Protein AF-A0AAV9AUK2-F1 (afdb_monomer_lite)

pLDDT: mean 88.88, std 12.56, range [54.16, 98.56]

Foldseek 3Di:
DLVCLVPVPDVVVSVVVVVCCVVQPADDPDPLSRLLSVLVSVQVVCVVVVHDRDDSVCSCVVPNDDPDPPCNPPDPDDPDDPD

Structure (mmCIF, N/CA/C/O backbone):
data_AF-A0AAV9AUK2-F1
#
_entry.id   AF-A0AAV9AUK2-F1
#
loop_
_atom_site.group_PDB
_atom_site.id
_atom_site.type_symbol
_atom_site.label_atom_id
_atom_site.label_alt_id
_atom_site.label_comp_id
_atom_site.label_asym_id
_atom_site.label_entity_id
_atom_site.label_seq_id
_atom_site.pdbx_PDB_ins_code
_atom_site.Cartn_x
_atom_site.Cartn_y
_atom_site.Cartn_z
_atom_site.occupancy
_atom_site.B_iso_or_equiv
_atom_site.auth_seq_id
_atom_site.auth_comp_id
_atom_site.auth_asym_id
_atom_site.auth_atom_id
_atom_site.pdbx_PDB_model_num
ATOM 1 N N . MET A 1 1 ? 8.030 7.479 6.585 1.00 55.88 1 MET A N 1
ATOM 2 C CA . MET A 1 1 ? 7.202 7.612 5.365 1.00 55.88 1 MET A CA 1
ATOM 3 C C . MET A 1 1 ? 5.785 7.128 5.666 1.00 55.88 1 MET A C 1
ATOM 5 O O . MET A 1 1 ? 5.615 5.941 5.876 1.00 55.88 1 MET A O 1
ATOM 9 N N . ALA A 1 2 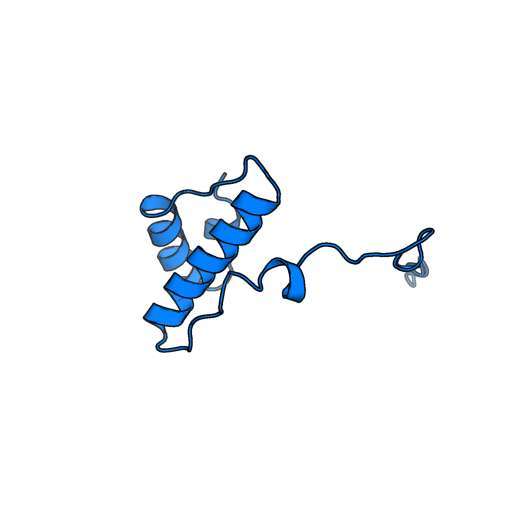? 4.787 8.017 5.773 1.00 79.19 2 ALA A N 1
ATOM 10 C CA . ALA A 1 2 ? 3.383 7.629 6.035 1.00 79.19 2 ALA A CA 1
ATOM 11 C C . ALA A 1 2 ? 2.363 8.591 5.389 1.00 79.19 2 ALA A C 1
ATOM 13 O O . ALA A 1 2 ? 1.221 8.692 5.836 1.00 79.19 2 ALA A O 1
ATOM 14 N N . ILE A 1 3 ? 2.783 9.335 4.360 1.00 91.19 3 ILE A N 1
ATOM 15 C CA . ILE A 1 3 ? 1.997 10.430 3.769 1.00 91.19 3 ILE A CA 1
ATOM 16 C C . ILE A 1 3 ? 0.655 9.917 3.236 1.00 91.19 3 ILE A C 1
ATOM 18 O O . ILE A 1 3 ? -0.381 10.517 3.512 1.00 91.19 3 ILE A O 1
ATOM 22 N N . LEU A 1 4 ? 0.658 8.759 2.568 1.00 87.12 4 LEU A N 1
ATOM 23 C CA . LEU A 1 4 ? -0.551 8.173 1.992 1.00 87.12 4 LEU A CA 1
ATOM 24 C C . LEU A 1 4 ? -1.634 7.914 3.052 1.00 87.12 4 LEU A C 1
ATOM 26 O O . LEU A 1 4 ? -2.788 8.251 2.832 1.00 87.12 4 LEU A O 1
ATOM 30 N N . SER A 1 5 ? -1.260 7.439 4.244 1.00 90.19 5 SER A N 1
ATOM 31 C CA . SER A 1 5 ? -2.199 7.217 5.360 1.00 90.19 5 SER A CA 1
ATOM 32 C C . SER A 1 5 ? -2.786 8.497 5.971 1.00 90.19 5 SER A C 1
ATOM 34 O O . SER A 1 5 ? -3.710 8.427 6.776 1.00 90.19 5 SER A O 1
ATOM 36 N N . ARG A 1 6 ? -2.244 9.673 5.630 1.00 91.25 6 ARG A N 1
ATOM 37 C CA . ARG A 1 6 ? -2.729 10.979 6.107 1.00 91.25 6 ARG A CA 1
ATOM 38 C C . ARG A 1 6 ? -3.554 11.714 5.058 1.00 91.25 6 ARG A C 1
ATOM 40 O O . ARG A 1 6 ? -4.468 12.436 5.429 1.00 91.25 6 ARG A O 1
ATOM 47 N N . LEU A 1 7 ? -3.208 11.546 3.782 1.00 94.25 7 LEU A N 1
ATOM 48 C CA . LEU A 1 7 ? -3.861 12.227 2.661 1.00 94.25 7 LEU A CA 1
ATOM 49 C C . LEU A 1 7 ? -5.007 11.425 2.044 1.00 94.25 7 LEU A C 1
ATOM 51 O O . LEU A 1 7 ? -5.711 11.946 1.185 1.00 94.25 7 LEU A O 1
ATOM 55 N N . TYR A 1 8 ? -5.189 10.166 2.448 1.00 93.81 8 TYR A N 1
ATOM 56 C CA . TYR A 1 8 ? -6.288 9.362 1.939 1.00 93.81 8 TYR A CA 1
ATOM 57 C C . TYR A 1 8 ? -7.630 10.024 2.312 1.00 93.81 8 TYR A C 1
ATOM 59 O O . TYR A 1 8 ? -7.903 10.195 3.501 1.00 93.81 8 TYR A O 1
ATOM 67 N N . PRO A 1 9 ? -8.466 10.419 1.331 1.00 96.44 9 PRO A N 1
ATOM 68 C CA . PRO A 1 9 ? -9.621 11.289 1.580 1.00 96.44 9 PRO A CA 1
ATOM 69 C C . PRO A 1 9 ? -10.737 10.597 2.375 1.00 96.44 9 PRO A C 1
ATOM 71 O O . PRO A 1 9 ? -11.526 11.254 3.048 1.00 96.44 9 PRO A O 1
ATOM 74 N N . CYS A 1 10 ? -10.795 9.263 2.333 1.00 96.81 10 CYS A N 1
ATOM 75 C CA . CYS A 1 10 ? -11.676 8.471 3.184 1.00 96.81 10 CYS A CA 1
ATOM 76 C C . CYS A 1 10 ? -11.069 8.332 4.587 1.00 96.81 10 CYS A C 1
ATOM 78 O O . CYS A 1 10 ? -10.082 7.614 4.758 1.00 96.81 10 CYS A O 1
ATOM 80 N N . LYS A 1 11 ? -11.689 8.964 5.593 1.00 94.56 11 LYS A N 1
ATOM 81 C CA . LYS A 1 11 ? -11.230 8.937 6.991 1.00 94.56 11 LYS A CA 1
ATOM 82 C C . LYS A 1 11 ? -11.085 7.517 7.551 1.00 94.56 11 LYS A C 1
ATOM 84 O O . LYS A 1 11 ? -10.010 7.174 8.032 1.00 94.56 11 LYS A O 1
ATOM 89 N N . ASP A 1 12 ? -12.130 6.696 7.464 1.00 95.44 12 ASP A N 1
ATOM 90 C CA . ASP A 1 12 ? -12.117 5.348 8.054 1.00 95.44 12 ASP A CA 1
ATOM 91 C C . ASP A 1 12 ? -11.084 4.446 7.372 1.00 95.44 12 ASP A C 1
ATOM 93 O O . ASP A 1 12 ? -10.350 3.706 8.026 1.00 95.44 12 ASP A O 1
ATOM 97 N N . CYS A 1 13 ? -10.960 4.571 6.049 1.00 95.81 13 CYS A N 1
ATOM 98 C CA . CYS A 1 13 ? -9.947 3.875 5.268 1.00 95.81 13 CYS A CA 1
ATOM 99 C C . CYS A 1 13 ? -8.528 4.313 5.675 1.00 95.81 13 CYS A C 1
ATOM 101 O O . CYS A 1 13 ? -7.639 3.477 5.824 1.00 95.81 13 CYS A O 1
ATOM 103 N N . ALA A 1 14 ? -8.313 5.617 5.879 1.00 96.12 14 ALA A N 1
ATOM 104 C CA . ALA A 1 14 ? -7.036 6.180 6.307 1.00 96.12 14 ALA A CA 1
ATOM 105 C C . ALA A 1 14 ? -6.640 5.692 7.706 1.00 96.12 14 ALA A C 1
ATOM 107 O O . ALA A 1 14 ? -5.498 5.289 7.924 1.00 96.12 14 ALA A O 1
ATOM 108 N N . ASP A 1 15 ? -7.586 5.710 8.647 1.00 95.38 15 ASP A N 1
ATOM 109 C CA . ASP A 1 15 ? -7.367 5.264 10.022 1.00 95.38 15 ASP A CA 1
ATOM 110 C C . ASP A 1 15 ? -7.088 3.755 10.070 1.00 95.38 15 ASP A C 1
ATOM 112 O O . ASP A 1 15 ? -6.119 3.338 10.706 1.00 95.38 15 ASP A O 1
ATOM 116 N N . ASN A 1 16 ? -7.822 2.942 9.301 1.00 95.81 16 ASN A N 1
ATOM 117 C CA . ASN A 1 16 ? -7.510 1.520 9.154 1.00 95.81 16 ASN A CA 1
ATOM 118 C C . ASN A 1 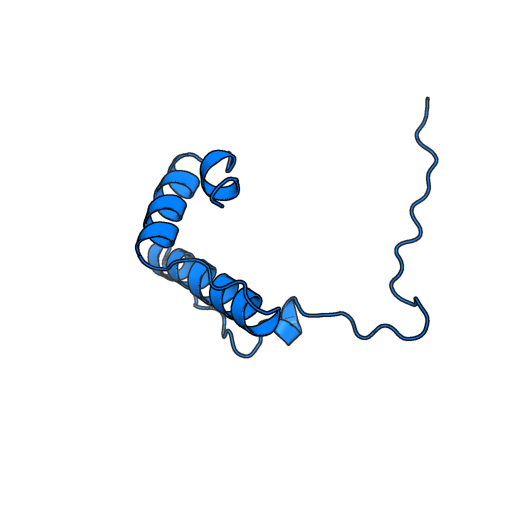16 ? -6.118 1.293 8.540 1.00 95.81 16 ASN A C 1
ATOM 120 O O . ASN A 1 16 ? -5.345 0.478 9.042 1.00 95.81 16 ASN A O 1
ATOM 124 N N . PHE A 1 17 ? -5.755 2.057 7.506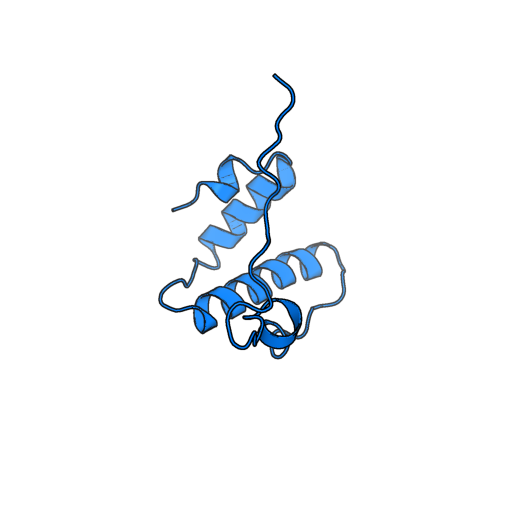 1.00 95.94 17 PHE A N 1
ATOM 125 C CA . PHE A 1 17 ? -4.444 1.934 6.875 1.00 95.94 17 PHE A CA 1
ATOM 126 C C . PHE A 1 17 ? -3.299 2.308 7.828 1.00 95.94 17 PHE A C 1
ATOM 128 O O . PHE A 1 17 ? -2.254 1.660 7.800 1.00 95.94 17 PHE A O 1
ATOM 135 N N . LYS A 1 18 ? -3.484 3.279 8.735 1.00 95.69 18 LYS A N 1
ATOM 136 C CA . LYS A 1 18 ? -2.501 3.567 9.800 1.00 95.69 18 LYS A CA 1
ATOM 137 C C . LYS A 1 18 ? -2.269 2.357 10.706 1.00 95.69 18 LYS A C 1
ATOM 139 O O . LYS A 1 18 ? -1.121 2.090 11.053 1.00 95.69 18 LYS A O 1
ATOM 144 N N . GLU A 1 19 ? -3.319 1.625 11.076 1.00 95.50 19 GLU A N 1
ATOM 145 C CA . GLU A 1 19 ? -3.187 0.417 11.905 1.00 95.50 19 GLU A CA 1
ATOM 146 C C . GLU A 1 19 ? -2.508 -0.734 11.152 1.00 95.50 19 GLU A C 1
ATOM 148 O O . GLU A 1 19 ? -1.650 -1.423 11.715 1.00 95.50 19 GLU A O 1
ATOM 153 N N . ILE A 1 20 ? -2.804 -0.888 9.857 1.00 95.56 20 ILE A N 1
ATOM 154 C CA . ILE A 1 20 ? -2.077 -1.825 8.991 1.00 95.56 20 ILE A CA 1
ATOM 155 C C . ILE A 1 20 ? -0.589 -1.469 8.974 1.00 95.56 20 ILE A C 1
ATOM 157 O O . ILE A 1 20 ? 0.241 -2.336 9.209 1.00 95.56 20 ILE A O 1
ATOM 161 N N . LEU A 1 21 ? -0.226 -0.198 8.787 1.00 95.44 21 LEU A N 1
ATOM 162 C CA . LEU A 1 21 ? 1.180 0.222 8.746 1.00 95.44 21 LEU A CA 1
ATOM 163 C C . LEU A 1 21 ? 1.932 0.003 10.069 1.00 95.44 21 LEU A C 1
ATOM 165 O O . LEU A 1 21 ? 3.144 -0.205 10.044 1.00 95.44 21 LEU A O 1
ATOM 169 N N . LYS A 1 22 ? 1.242 0.053 11.217 1.00 94.56 22 LYS A N 1
ATOM 170 C CA . LYS A 1 22 ? 1.843 -0.246 12.530 1.00 94.56 22 LYS A CA 1
ATOM 171 C C . LYS A 1 22 ? 2.126 -1.735 12.715 1.00 94.56 22 LYS A C 1
ATOM 173 O O . LYS A 1 22 ? 3.141 -2.091 13.304 1.00 94.56 22 LYS A O 1
ATOM 178 N N . THR A 1 23 ? 1.214 -2.590 12.258 1.00 94.38 23 THR A N 1
ATOM 179 C CA . THR A 1 23 ? 1.285 -4.049 12.455 1.00 94.38 23 THR A CA 1
ATOM 180 C C . THR A 1 23 ? 2.045 -4.762 11.339 1.00 94.38 23 THR A C 1
ATOM 182 O O . THR A 1 23 ? 2.648 -5.807 11.569 1.00 94.38 23 THR A O 1
ATOM 185 N N . TYR A 1 24 ? 2.047 -4.182 10.143 1.00 94.31 24 TYR A N 1
ATOM 186 C CA . TYR A 1 24 ? 2.639 -4.729 8.932 1.00 94.31 24 TYR A CA 1
ATOM 187 C C . TYR A 1 24 ? 3.444 -3.637 8.197 1.00 94.31 24 TYR A C 1
ATOM 189 O O . TYR A 1 24 ? 2.969 -3.042 7.221 1.00 94.31 24 TYR A O 1
ATOM 197 N N . PRO A 1 25 ? 4.658 -3.314 8.685 1.00 94.56 25 PRO A N 1
ATOM 198 C CA . PRO A 1 25 ? 5.451 -2.199 8.177 1.00 94.56 25 PRO A CA 1
ATOM 199 C C . PRO A 1 25 ? 5.895 -2.412 6.726 1.00 94.56 25 PRO A C 1
ATOM 201 O O . PRO A 1 25 ? 6.189 -3.532 6.303 1.00 94.56 25 PRO A O 1
ATOM 204 N N . VAL A 1 26 ? 5.973 -1.306 5.981 1.00 95.56 26 VAL A N 1
ATOM 205 C CA . VAL A 1 26 ? 6.307 -1.281 4.548 1.00 95.56 26 VAL A CA 1
ATOM 206 C C . VAL A 1 26 ? 7.677 -1.897 4.289 1.00 95.56 26 VAL A C 1
ATOM 208 O O . VAL A 1 26 ? 8.673 -1.438 4.844 1.00 95.56 26 VAL A O 1
ATOM 211 N N . GLN A 1 27 ? 7.723 -2.877 3.387 1.00 96.31 27 GLN A N 1
ATOM 212 C CA . GLN A 1 27 ? 8.961 -3.440 2.848 1.00 96.31 27 GLN A CA 1
ATOM 213 C C . GLN A 1 27 ? 9.221 -2.821 1.472 1.00 96.31 27 GLN A C 1
ATOM 215 O O . GLN A 1 27 ? 8.483 -3.096 0.533 1.00 96.31 27 GLN A O 1
ATOM 220 N N . ALA A 1 28 ? 10.226 -1.951 1.351 1.00 95.12 28 ALA A N 1
ATOM 221 C CA . ALA A 1 28 ? 10.464 -1.164 0.133 1.00 95.12 28 ALA A CA 1
ATOM 222 C C . ALA A 1 28 ? 11.916 -1.207 -0.373 1.00 95.12 28 ALA A C 1
ATOM 224 O O . ALA A 1 28 ? 12.344 -0.294 -1.074 1.00 95.12 28 ALA A O 1
ATOM 225 N N . GLU A 1 29 ? 12.689 -2.240 -0.025 1.00 96.25 29 GLU A N 1
ATOM 226 C CA . GLU A 1 29 ? 14.097 -2.338 -0.451 1.00 96.25 29 GLU A CA 1
ATOM 227 C C . GLU A 1 29 ? 14.244 -2.752 -1.925 1.00 96.25 29 GLU A C 1
ATOM 229 O O . GLU A 1 29 ? 15.263 -2.477 -2.554 1.00 96.25 29 GLU A O 1
ATOM 234 N N . SER A 1 30 ? 13.218 -3.378 -2.509 1.00 96.12 30 SER A N 1
ATOM 235 C CA . SER A 1 30 ? 13.191 -3.772 -3.919 1.00 96.12 30 SER A CA 1
ATOM 236 C C . SER A 1 30 ? 11.779 -3.727 -4.500 1.00 96.12 30 SER A C 1
ATOM 238 O O . SER A 1 30 ? 10.789 -3.792 -3.769 1.00 96.12 30 SER A O 1
ATOM 240 N N . HIS A 1 31 ? 11.684 -3.678 -5.834 1.00 93.44 31 HIS A N 1
ATOM 241 C CA . HIS A 1 31 ? 10.407 -3.776 -6.550 1.00 93.44 31 HIS A CA 1
ATOM 242 C C . HIS A 1 31 ? 9.619 -5.025 -6.134 1.00 93.44 31 HIS A C 1
ATOM 244 O O . HIS A 1 31 ? 8.454 -4.917 -5.780 1.00 93.44 31 HIS A O 1
ATOM 250 N N . ALA A 1 32 ? 10.261 -6.199 -6.122 1.00 95.00 32 ALA A N 1
ATOM 251 C CA . ALA A 1 32 ? 9.598 -7.458 -5.787 1.00 95.00 32 ALA A CA 1
ATOM 252 C C . ALA A 1 32 ? 9.051 -7.465 -4.349 1.00 95.00 32 ALA A C 1
ATOM 254 O O . ALA A 1 32 ? 7.888 -7.808 -4.137 1.00 95.00 32 ALA A O 1
ATOM 255 N N . GLN A 1 33 ? 9.854 -7.035 -3.365 1.00 96.94 33 GLN A N 1
ATOM 256 C CA . GLN A 1 33 ? 9.401 -6.958 -1.970 1.00 96.94 33 GLN A CA 1
ATOM 257 C C . GLN A 1 33 ? 8.263 -5.951 -1.800 1.00 96.94 33 GLN A C 1
ATOM 259 O O . GLN A 1 33 ? 7.295 -6.245 -1.100 1.00 96.94 33 GLN A O 1
ATOM 264 N N . PHE A 1 34 ? 8.349 -4.791 -2.458 1.00 96.44 34 PHE A N 1
ATOM 265 C CA . PHE A 1 34 ? 7.314 -3.769 -2.357 1.00 96.44 34 PHE A CA 1
ATOM 266 C C . PHE A 1 34 ? 6.004 -4.195 -3.019 1.00 96.44 34 PHE A C 1
ATOM 268 O O . PHE A 1 34 ? 4.946 -4.050 -2.409 1.00 96.44 34 PHE A O 1
ATOM 275 N N . SER A 1 35 ? 6.059 -4.777 -4.219 1.00 97.06 35 SER A N 1
ATOM 276 C CA . SER A 1 35 ? 4.881 -5.313 -4.911 1.00 97.06 35 SER A CA 1
ATOM 277 C C . SER A 1 35 ? 4.192 -6.395 -4.083 1.00 97.06 35 SER A C 1
ATOM 279 O O . SER A 1 35 ? 2.968 -6.376 -3.932 1.00 97.06 35 SER A O 1
ATOM 281 N N . GLN A 1 36 ? 4.974 -7.300 -3.488 1.00 97.81 36 GLN A N 1
ATOM 282 C CA . GLN A 1 36 ? 4.448 -8.350 -2.622 1.00 97.81 36 GLN A CA 1
ATOM 283 C C . GLN A 1 36 ? 3.800 -7.766 -1.359 1.00 97.81 36 GLN A C 1
ATOM 285 O O . GLN A 1 36 ? 2.639 -8.063 -1.078 1.00 97.81 36 GLN A O 1
ATOM 290 N N . TRP A 1 37 ? 4.493 -6.861 -0.660 1.00 97.62 37 TRP A N 1
ATOM 291 C CA . TRP A 1 37 ? 3.957 -6.179 0.520 1.00 97.62 37 TRP A CA 1
ATOM 292 C C . TRP A 1 37 ? 2.651 -5.436 0.213 1.00 97.62 37 TRP A C 1
ATOM 294 O O . TRP A 1 37 ? 1.689 -5.525 0.975 1.00 97.62 37 TRP A O 1
ATOM 304 N N . LEU A 1 38 ? 2.594 -4.730 -0.920 1.00 97.00 38 LEU A N 1
ATOM 305 C CA . LEU A 1 38 ? 1.410 -3.984 -1.335 1.00 97.00 38 LEU A CA 1
ATOM 306 C C . LEU A 1 38 ? 0.229 -4.926 -1.607 1.00 97.00 38 LEU A C 1
ATOM 308 O O . LEU A 1 38 ? -0.902 -4.621 -1.223 1.00 97.00 38 LEU A O 1
ATOM 312 N N . CYS A 1 39 ? 0.488 -6.079 -2.231 1.00 98.38 39 CYS A N 1
ATOM 313 C CA . CYS A 1 39 ? -0.523 -7.111 -2.447 1.00 98.38 39 CYS A CA 1
ATOM 314 C C . CYS A 1 39 ? -1.060 -7.674 -1.125 1.00 98.38 39 CYS A C 1
ATOM 316 O O . CYS A 1 39 ? -2.277 -7.751 -0.931 1.00 98.38 39 CYS A O 1
ATOM 318 N N . ASP A 1 40 ? -0.168 -8.012 -0.194 1.00 98.00 40 ASP A N 1
ATOM 319 C CA . ASP A 1 40 ? -0.546 -8.547 1.113 1.00 98.00 40 ASP A CA 1
ATOM 320 C C . ASP A 1 40 ? -1.345 -7.518 1.924 1.00 98.00 40 ASP A C 1
ATOM 322 O O . ASP A 1 40 ? -2.412 -7.839 2.454 1.00 98.00 40 ASP A O 1
ATOM 326 N N . ALA A 1 41 ? -0.916 -6.252 1.928 1.00 97.56 41 ALA A N 1
ATOM 327 C CA . ALA A 1 41 ? -1.648 -5.153 2.555 1.00 97.56 41 ALA A CA 1
ATOM 328 C C . ALA A 1 41 ? -3.048 -4.956 1.943 1.00 97.56 41 ALA A C 1
ATOM 330 O O . ALA A 1 41 ? -4.027 -4.782 2.674 1.00 97.56 41 ALA A O 1
ATOM 331 N N . HIS A 1 42 ? -3.180 -5.053 0.615 1.00 98.00 42 HIS A N 1
ATOM 332 C CA . HIS A 1 42 ? -4.484 -5.024 -0.056 1.00 98.00 42 HIS A CA 1
ATOM 333 C C . HIS A 1 42 ? -5.360 -6.202 0.397 1.00 98.00 42 HIS A C 1
ATOM 335 O O . HIS A 1 42 ? -6.549 -6.037 0.671 1.00 98.00 42 HIS A O 1
ATOM 341 N N . ASN A 1 43 ? -4.778 -7.393 0.550 1.00 98.56 43 ASN A N 1
ATOM 342 C CA . ASN A 1 43 ? -5.503 -8.576 1.005 1.00 98.56 43 ASN A CA 1
ATOM 343 C C . ASN A 1 43 ? -5.940 -8.522 2.474 1.00 98.56 43 ASN A C 1
ATOM 345 O O . ASN A 1 43 ? -6.964 -9.124 2.813 1.00 98.56 43 ASN A O 1
ATOM 349 N N . ILE A 1 44 ? -5.238 -7.778 3.334 1.00 98.06 44 ILE A N 1
ATOM 350 C CA . ILE A 1 44 ? -5.712 -7.470 4.694 1.00 98.06 44 ILE A CA 1
ATOM 351 C C . ILE A 1 44 ? -7.042 -6.705 4.621 1.00 98.06 44 ILE A C 1
ATOM 353 O O . ILE A 1 44 ? -8.002 -7.079 5.299 1.00 98.06 44 ILE A O 1
ATOM 357 N N . VAL A 1 45 ? -7.136 -5.701 3.742 1.00 97.69 45 VAL A N 1
ATOM 358 C CA . VAL A 1 45 ? -8.379 -4.943 3.510 1.00 97.69 45 VAL A CA 1
ATOM 359 C C . VAL A 1 45 ? -9.452 -5.808 2.839 1.00 97.69 45 VAL A C 1
ATOM 361 O O . VAL A 1 45 ? -10.615 -5.766 3.233 1.00 97.69 45 VAL A O 1
ATOM 364 N N . ASN A 1 46 ? -9.094 -6.655 1.866 1.00 98.50 46 ASN A N 1
ATOM 365 C CA . ASN A 1 46 ? -10.062 -7.580 1.262 1.00 98.50 46 ASN A CA 1
ATOM 366 C C . ASN A 1 46 ? -10.692 -8.488 2.316 1.00 98.50 46 ASN A C 1
ATOM 368 O O . ASN A 1 46 ? -11.913 -8.623 2.364 1.00 98.50 46 ASN A O 1
ATOM 372 N N . ARG A 1 47 ? -9.871 -9.058 3.203 1.00 97.88 47 ARG A N 1
ATOM 373 C CA . ARG A 1 47 ? -10.345 -9.917 4.289 1.00 97.88 47 ARG A CA 1
ATOM 374 C C . ARG A 1 47 ? -11.285 -9.173 5.237 1.00 97.88 47 ARG A C 1
ATOM 376 O O . ARG A 1 47 ? -12.315 -9.737 5.594 1.00 97.88 47 ARG A O 1
ATOM 383 N N . SER A 1 48 ? -10.964 -7.935 5.625 1.00 96.25 48 SER A N 1
ATOM 384 C CA . SER A 1 48 ? -11.816 -7.155 6.538 1.00 96.25 48 SER A CA 1
ATOM 385 C C . SER A 1 48 ? -13.179 -6.813 5.931 1.00 96.25 48 SER A C 1
ATOM 387 O O . SER A 1 48 ? -14.168 -6.731 6.654 1.00 96.25 48 SER A O 1
ATOM 389 N N . LEU A 1 49 ? -13.245 -6.684 4.604 1.00 97.81 49 LEU A N 1
ATOM 390 C CA . LEU A 1 49 ? -14.472 -6.411 3.854 1.00 97.81 49 LEU A CA 1
ATOM 391 C C . LEU A 1 49 ? -15.176 -7.677 3.328 1.00 97.81 49 LEU A C 1
ATOM 393 O O . LEU A 1 49 ? -16.143 -7.559 2.576 1.00 97.81 49 LEU A O 1
ATOM 397 N N . GLY A 1 50 ? -14.687 -8.880 3.653 1.00 98.12 50 GLY A N 1
ATOM 398 C CA . GLY A 1 50 ? -15.251 -10.141 3.153 1.00 98.12 50 GLY A CA 1
ATOM 399 C C . GLY A 1 50 ? -15.085 -10.357 1.641 1.00 98.12 50 GLY A C 1
ATOM 400 O O . GLY A 1 50 ? -15.858 -11.091 1.027 1.00 98.12 50 GLY A O 1
ATOM 401 N N . LYS A 1 51 ? -14.100 -9.706 1.017 1.00 98.56 51 LYS A N 1
ATOM 402 C CA . LYS A 1 51 ? -13.777 -9.857 -0.406 1.00 98.56 51 LYS A CA 1
ATOM 403 C C . LYS A 1 51 ? -12.839 -11.050 -0.638 1.00 98.56 51 LYS A C 1
ATOM 405 O O . LYS A 1 51 ? -12.033 -11.374 0.239 1.00 98.56 51 LYS A O 1
ATOM 410 N N . PRO A 1 52 ? -12.886 -11.679 -1.829 1.00 98.38 52 PRO A N 1
ATOM 411 C CA . PRO A 1 52 ? -11.910 -12.694 -2.214 1.00 98.38 52 PRO A CA 1
ATOM 412 C C . PRO A 1 52 ? -10.478 -12.162 -2.124 1.00 98.38 52 PRO A C 1
ATOM 414 O O . PRO A 1 52 ? -10.213 -11.003 -2.443 1.00 98.38 52 PRO A O 1
ATOM 417 N 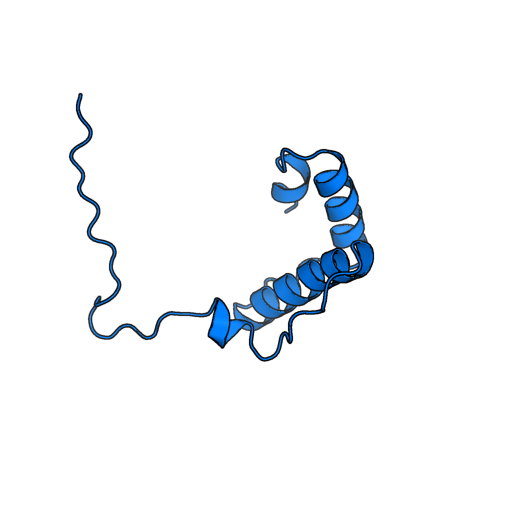N . GLN A 1 53 ? -9.547 -13.020 -1.714 1.00 98.31 53 GLN A N 1
ATOM 418 C CA . GLN A 1 53 ? -8.129 -12.672 -1.687 1.00 98.31 53 GLN A CA 1
ATOM 419 C C . GLN A 1 53 ? -7.544 -12.758 -3.094 1.00 98.31 53 GLN A C 1
ATOM 421 O O . GLN A 1 53 ? -7.810 -13.702 -3.841 1.00 98.31 53 GLN A O 1
ATOM 426 N N . PHE A 1 54 ? -6.723 -11.777 -3.448 1.00 98.38 54 PHE A N 1
ATOM 427 C CA . PHE A 1 54 ? -5.962 -11.800 -4.683 1.00 98.38 54 PHE A CA 1
ATOM 428 C C . PHE A 1 54 ? -4.746 -12.733 -4.531 1.00 98.38 54 PHE A C 1
ATOM 430 O O . PHE A 1 54 ? -4.031 -12.628 -3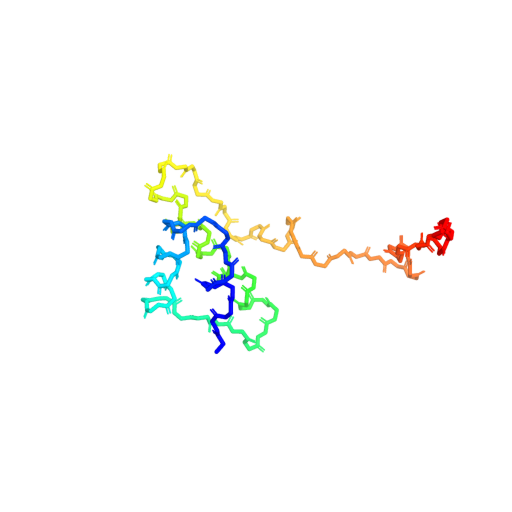.533 1.00 98.38 54 PHE A O 1
ATOM 437 N N . PRO A 1 55 ? -4.464 -13.625 -5.496 1.00 98.00 55 PRO A N 1
ATOM 438 C CA . PRO A 1 55 ? -3.287 -14.489 -5.446 1.00 98.00 55 PRO A CA 1
ATOM 439 C C . PRO A 1 55 ? -2.013 -13.678 -5.721 1.00 98.00 55 PRO A C 1
ATOM 441 O O . PRO A 1 55 ? -1.705 -13.369 -6.874 1.00 98.00 55 PRO A O 1
ATOM 444 N N . CYS A 1 56 ? -1.256 -13.334 -4.676 1.00 97.88 56 CYS A N 1
ATOM 445 C CA . CYS A 1 56 ? -0.099 -12.440 -4.807 1.00 97.88 56 CYS A CA 1
ATOM 446 C C . CYS A 1 56 ? 1.030 -12.972 -5.697 1.00 97.88 56 CYS A C 1
ATOM 448 O O . CYS A 1 56 ? 1.783 -12.173 -6.242 1.00 97.88 56 CYS A O 1
ATOM 450 N N . GLN A 1 57 ? 1.073 -14.278 -5.989 1.00 97.00 57 GLN A N 1
ATOM 451 C CA . GLN A 1 57 ? 1.982 -14.837 -7.001 1.00 97.00 57 GLN A CA 1
ATOM 452 C C . GLN A 1 57 ? 1.750 -14.239 -8.402 1.00 97.00 57 GLN A C 1
ATOM 454 O O . GLN A 1 57 ? 2.599 -14.362 -9.279 1.00 97.00 57 GLN A O 1
ATOM 459 N N . ARG A 1 58 ? 0.592 -13.604 -8.632 1.00 96.31 58 ARG A N 1
ATOM 460 C CA . ARG A 1 58 ? 0.217 -12.954 -9.895 1.00 96.31 58 ARG A CA 1
ATOM 461 C C . ARG A 1 58 ? 0.349 -11.429 -9.851 1.00 96.31 58 ARG A C 1
ATOM 463 O O . ARG A 1 58 ? -0.167 -10.771 -10.754 1.00 96.31 58 ARG A O 1
ATOM 470 N N . VAL A 1 59 ? 0.984 -10.856 -8.823 1.00 96.69 59 VAL A N 1
ATOM 471 C CA . VAL A 1 59 ? 1.082 -9.394 -8.670 1.00 96.69 59 VAL A CA 1
ATOM 472 C C . VAL A 1 59 ? 1.809 -8.749 -9.850 1.00 96.69 59 VAL A C 1
ATOM 474 O O . VAL A 1 59 ? 1.276 -7.811 -10.440 1.00 96.69 59 VAL A O 1
ATOM 477 N N . ASP A 1 60 ? 2.934 -9.319 -10.284 1.00 93.00 60 ASP A N 1
ATOM 478 C CA . ASP A 1 60 ? 3.698 -8.801 -11.423 1.00 93.00 60 ASP A CA 1
ATOM 479 C C . ASP A 1 60 ? 2.967 -9.023 -12.752 1.00 93.00 60 ASP A C 1
ATOM 481 O O . ASP A 1 60 ? 2.936 -8.143 -13.601 1.00 93.00 60 ASP A O 1
ATOM 485 N N . ALA A 1 61 ? 2.270 -10.150 -12.916 1.00 91.12 61 ALA A N 1
ATOM 486 C CA . ALA A 1 61 ? 1.449 -10.371 -14.107 1.00 91.12 61 ALA A CA 1
ATOM 487 C C . ALA A 1 61 ? 0.295 -9.355 -14.227 1.00 91.12 61 ALA A C 1
ATOM 489 O O . ALA A 1 61 ? -0.210 -9.114 -15.321 1.00 91.12 61 ALA A O 1
ATOM 490 N N . ARG A 1 62 ? -0.167 -8.788 -13.103 1.00 94.31 62 ARG A N 1
ATOM 491 C CA . ARG A 1 62 ? -1.290 -7.844 -13.072 1.00 94.31 62 ARG A CA 1
ATOM 492 C C . ARG A 1 62 ? -0.855 -6.378 -13.108 1.00 94.31 62 ARG A C 1
ATOM 494 O O . ARG A 1 62 ? -1.582 -5.574 -13.694 1.00 94.31 62 ARG A O 1
ATOM 501 N N . TRP A 1 63 ? 0.243 -6.040 -12.435 1.00 93.19 63 TRP A N 1
ATOM 502 C CA . TRP A 1 63 ? 0.700 -4.664 -12.187 1.00 93.19 63 TRP A CA 1
ATOM 503 C C . TRP A 1 63 ? 2.211 -4.475 -12.358 1.00 93.19 63 TRP A C 1
ATOM 505 O O . TRP A 1 63 ? 2.725 -3.397 -12.068 1.00 93.19 63 TRP A O 1
ATOM 515 N N . GLY A 1 64 ? 2.930 -5.522 -12.754 1.00 87.12 64 GLY A N 1
ATOM 516 C CA . GLY A 1 64 ? 4.366 -5.475 -12.966 1.00 87.12 64 GLY A CA 1
ATOM 517 C C . GLY A 1 64 ? 4.736 -4.684 -14.213 1.00 87.12 64 GLY A C 1
ATOM 518 O O . GLY A 1 64 ? 3.905 -4.062 -14.877 1.00 87.12 64 GLY A O 1
ATOM 519 N N . LYS A 1 65 ? 6.031 -4.699 -14.515 1.00 80.75 65 LYS A N 1
ATOM 520 C CA . LYS A 1 65 ? 6.588 -3.966 -15.649 1.00 80.75 65 LYS A CA 1
ATOM 521 C C . LYS A 1 65 ? 5.961 -4.452 -16.953 1.00 80.75 65 LYS A C 1
ATOM 523 O O . LYS A 1 65 ? 5.838 -5.653 -17.176 1.00 80.75 65 LYS A O 1
ATOM 528 N N . LEU A 1 66 ? 5.609 -3.507 -17.817 1.00 76.19 66 LEU A N 1
ATOM 529 C CA . LEU A 1 66 ? 5.277 -3.814 -19.200 1.00 76.19 66 LEU A CA 1
ATOM 530 C C . LEU A 1 66 ? 6.581 -4.164 -19.930 1.00 76.19 66 LEU A C 1
ATOM 532 O O . LEU A 1 66 ? 7.547 -3.401 -19.874 1.00 76.19 66 LEU A O 1
ATOM 536 N N . GLU A 1 67 ? 6.627 -5.322 -20.587 1.00 72.69 67 GLU A N 1
ATOM 537 C CA . GLU A 1 67 ? 7.746 -5.680 -21.460 1.00 72.69 67 GLU A CA 1
ATOM 538 C C . GLU A 1 67 ? 7.569 -4.981 -22.807 1.00 72.69 67 GLU A C 1
ATOM 540 O O . GLU A 1 67 ? 6.936 -5.496 -23.726 1.00 72.69 67 GLU A O 1
ATOM 545 N N . CYS A 1 68 ? 8.090 -3.761 -22.891 1.00 72.69 68 CYS A N 1
ATOM 546 C CA . CYS A 1 68 ? 7.999 -2.928 -24.082 1.00 72.69 68 CYS A CA 1
ATOM 547 C C . CYS A 1 68 ? 9.371 -2.862 -24.738 1.00 72.69 68 CYS A C 1
ATOM 549 O O . CYS A 1 68 ? 10.325 -2.357 -24.146 1.00 72.69 68 CYS A O 1
ATOM 551 N N . LEU A 1 69 ? 9.467 -3.390 -25.954 1.00 74.12 69 LEU A N 1
ATOM 552 C CA . LEU A 1 69 ? 10.652 -3.225 -26.787 1.00 74.12 69 LEU A CA 1
ATOM 553 C C . LEU A 1 69 ? 10.676 -1.793 -27.333 1.00 74.12 69 LEU A C 1
ATOM 555 O O . LEU A 1 69 ? 9.630 -1.260 -27.700 1.00 74.12 69 LEU A O 1
ATOM 559 N N . ASP A 1 70 ? 11.862 -1.186 -27.360 1.00 76.69 70 ASP A N 1
ATOM 560 C CA . ASP A 1 70 ? 12.155 0.066 -28.070 1.00 76.69 70 ASP A CA 1
ATOM 561 C C . ASP A 1 70 ? 11.159 1.217 -27.829 1.00 76.69 70 ASP A C 1
ATOM 563 O O . ASP A 1 70 ? 10.703 1.864 -28.767 1.00 76.69 70 ASP A O 1
ATOM 567 N N . GLY A 1 71 ? 10.788 1.476 -26.568 1.00 69.06 71 GLY A N 1
ATOM 568 C CA . GLY A 1 71 ? 9.889 2.593 -26.231 1.00 69.06 71 GLY A CA 1
ATOM 569 C C . GLY A 1 71 ? 8.434 2.381 -26.665 1.00 69.06 71 GLY A C 1
ATOM 570 O O . GLY A 1 71 ? 7.634 3.308 -26.623 1.00 69.06 71 GLY A O 1
ATOM 571 N N . GLY A 1 72 ? 8.037 1.155 -27.029 1.00 73.94 72 GLY A N 1
ATOM 572 C CA . GLY A 1 72 ? 6.684 0.839 -27.515 1.00 73.94 72 GLY A CA 1
ATOM 573 C C . GLY A 1 72 ? 5.533 1.072 -26.522 1.00 73.94 72 GLY A C 1
ATOM 574 O O . GLY A 1 72 ? 4.376 0.863 -26.875 1.00 73.94 72 GLY A O 1
ATOM 575 N N . CYS A 1 73 ? 5.832 1.489 -25.291 1.00 74.38 73 CYS A N 1
ATOM 576 C CA . CYS A 1 73 ? 4.839 1.892 -24.292 1.00 74.38 73 CYS A CA 1
ATOM 577 C C . CYS A 1 73 ? 5.078 3.300 -23.748 1.00 74.38 73 CYS A C 1
ATOM 579 O O . CYS A 1 73 ? 4.478 3.667 -22.733 1.00 74.38 73 CYS A O 1
ATOM 581 N N . ASP A 1 74 ? 5.953 4.075 -24.388 1.00 76.19 74 ASP A N 1
ATOM 582 C CA . ASP A 1 74 ? 6.089 5.483 -24.070 1.00 76.19 74 ASP A CA 1
ATOM 583 C C . ASP A 1 74 ? 4.760 6.164 -24.402 1.00 76.19 74 ASP A C 1
ATOM 585 O O . ASP A 1 74 ? 4.216 6.054 -25.501 1.00 76.19 74 ASP A O 1
ATOM 589 N N . LEU A 1 75 ? 4.180 6.813 -23.398 1.00 71.88 75 LEU A N 1
ATOM 590 C CA . LEU A 1 75 ? 2.948 7.560 -23.580 1.00 71.88 75 LEU A CA 1
ATOM 591 C C . LEU A 1 75 ? 3.309 8.875 -24.273 1.00 71.88 75 LEU A C 1
ATOM 593 O O . LEU A 1 75 ? 3.870 9.773 -23.644 1.00 71.88 75 LEU A O 1
ATOM 597 N N . GLU A 1 76 ? 2.983 8.998 -25.560 1.00 67.94 76 GLU A N 1
ATOM 598 C CA . GLU A 1 76 ? 3.048 10.274 -26.274 1.00 67.94 76 GLU A CA 1
ATOM 599 C C . GLU A 1 76 ? 1.984 11.218 -25.694 1.00 67.94 76 GLU A C 1
ATOM 601 O O . GLU A 1 76 ? 0.800 11.168 -26.031 1.00 67.94 76 GLU A O 1
ATOM 606 N N . GLY A 1 77 ? 2.388 12.056 -24.741 1.00 60.69 77 GLY A N 1
ATOM 607 C CA . GLY A 1 77 ? 1.530 13.102 -24.202 1.00 60.69 77 GLY A CA 1
ATOM 608 C C . GLY A 1 77 ? 1.366 14.227 -25.220 1.00 60.69 77 GLY A C 1
ATOM 609 O O . GLY A 1 77 ? 2.351 14.853 -25.607 1.00 60.69 77 GLY A O 1
ATOM 610 N N . ASN A 1 78 ? 0.132 14.527 -25.630 1.00 64.44 78 ASN A N 1
ATOM 611 C CA . ASN A 1 78 ? -0.146 15.769 -26.345 1.00 64.44 78 ASN A CA 1
ATOM 612 C C . ASN A 1 78 ? -0.066 16.939 -25.347 1.00 64.44 78 ASN A C 1
ATOM 614 O O . ASN A 1 78 ? -0.824 16.983 -24.379 1.00 64.44 78 ASN A O 1
ATOM 618 N N . MET A 1 79 ? 0.882 17.852 -25.562 1.00 61.50 79 MET A N 1
ATOM 619 C CA . MET A 1 79 ? 1.144 19.018 -24.704 1.00 61.50 79 MET A CA 1
ATOM 620 C C . MET A 1 79 ? 0.230 20.218 -25.016 1.00 61.50 79 MET A C 1
ATOM 622 O O . MET A 1 79 ? 0.419 21.282 -24.427 1.00 61.50 79 MET A O 1
ATOM 626 N N . ASP A 1 80 ? -0.757 20.071 -25.908 1.00 62.09 80 ASP A N 1
ATOM 627 C CA . ASP A 1 80 ? -1.767 21.104 -26.166 1.00 62.09 80 ASP A CA 1
ATOM 628 C C . ASP A 1 80 ? -2.746 21.224 -24.987 1.00 62.09 80 ASP A C 1
ATOM 630 O O . ASP A 1 80 ? -3.849 20.674 -24.971 1.00 62.09 80 ASP A O 1
ATOM 634 N N . PHE A 1 81 ? -2.334 21.985 -23.976 1.00 59.25 81 PHE A N 1
ATOM 635 C CA . PHE A 1 81 ? -3.263 22.620 -23.053 1.00 59.25 81 PHE A CA 1
ATOM 636 C C . PHE A 1 81 ? -3.856 23.859 -23.745 1.00 59.25 81 PHE A C 1
ATOM 638 O O . PHE A 1 81 ? -3.088 24.733 -24.157 1.00 59.25 81 PHE A O 1
ATOM 645 N N . PRO A 1 8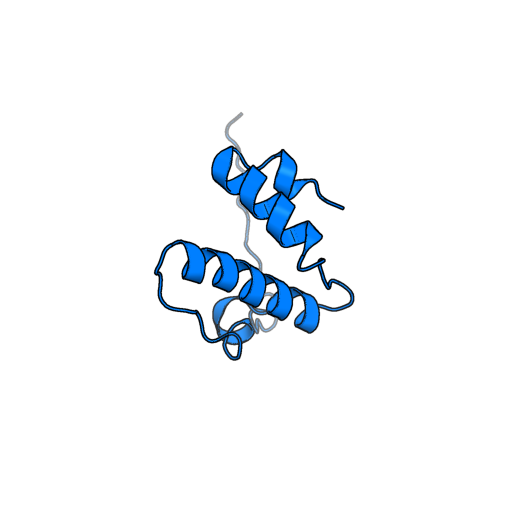2 ? -5.192 23.984 -23.867 1.00 59.59 82 PRO A N 1
ATOM 646 C CA . PRO A 1 82 ? -5.794 25.253 -24.249 1.00 59.59 82 PRO A CA 1
ATOM 647 C C . PRO A 1 82 ? -5.444 26.292 -23.176 1.00 59.59 82 PRO A C 1
ATOM 649 O O . PRO A 1 82 ? -5.640 26.033 -21.986 1.00 59.59 82 PRO A O 1
ATOM 652 N N . GLN A 1 83 ? -4.880 27.418 -23.615 1.00 54.16 83 GLN A N 1
ATOM 653 C CA . GLN A 1 83 ? -4.581 28.592 -22.786 1.00 54.16 83 GLN A CA 1
ATOM 654 C C . GLN A 1 83 ? -5.843 29.193 -22.168 1.00 54.16 83 GLN A C 1
ATOM 656 O O . GLN A 1 83 ? -6.893 29.199 -22.852 1.00 54.16 83 GLN A O 1
#

Secondary structure (DSSP, 8-state):
--SHHHH-S-HHHHHHHHHHHHHS----SSHHHHHHHHHHHHHHHHHHTTPPPP-GGGHHHHHS----STTTT----------

Sequence (83 aa):
MAILSRLYPCKDCADNFKEILKTYPVQAESHAQFSQWLCDAHNIVNRSLGKPQFPCQRVDARWGKLECLDGGCDLEGNMDFPQ

Radius of gyration: 16.92 Å; chains: 1; bounding box: 29×43×41 Å

Organism: Acorus gramineus (NCBI:txid55184)

InterPro domains:
  IPR017905 ERV/ALR sulfhydryl oxidase domain [PF04777] (2-63)
  IPR017905 ERV/ALR sulfhydryl oxidase domain [PS51324] (1-63)
  IPR036774 ERV/ALR sulfhydryl oxidase domain superfamily [G3DSA:1.20.120.310] (1-74)
  IPR036774 ERV/ALR sulfhydryl oxidase domain superfamily [SSF69000] (2-64)
  IPR039799 Sulfhydryl oxidase ALR/ERV [PTHR12645] (1-78)